Protein AF-A0AA41BKU7-F1 (afdb_monomer)

pLDDT: mean 86.92, std 12.55, range [48.69, 98.31]

Organism: NCBI:txid44276

Foldseek 3Di:
DVVVCVPFQKDKDWDWAQQPDAQVNDHPDQDDDPDPVVDPPDDDDTDRGGTFIKMKMKRAALDAAEEEEEEEDPDDPPCVQVPVPSVVVVVVVSVVCSVVHHNHMYMYMHGHPVVRVSRCCSVPVVSCVRYPYYDYGD

Structure (mmCIF, N/CA/C/O backbone):
data_AF-A0AA41BKU7-F1
#
_entry.id   AF-A0AA41BKU7-F1
#
loop_
_atom_site.group_PDB
_atom_site.id
_atom_site.type_symbol
_atom_site.label_atom_id
_atom_site.label_alt_id
_atom_site.label_comp_id
_atom_site.label_asym_id
_atom_site.label_entity_id
_atom_site.label_seq_id
_atom_site.pdbx_PDB_ins_code
_atom_site.Cartn_x
_atom_site.Cartn_y
_atom_site.Cartn_z
_atom_site.occupancy
_atom_site.B_iso_or_equiv
_atom_site.auth_seq_id
_atom_site.auth_comp_id
_atom_site.auth_asym_id
_atom_site.auth_atom_id
_atom_site.pdbx_PDB_model_num
ATOM 1 N N . MET A 1 1 ? 5.824 18.084 1.571 1.00 56.69 1 MET A N 1
ATOM 2 C CA . MET A 1 1 ? 4.570 17.348 1.296 1.00 56.69 1 MET A CA 1
ATOM 3 C C . MET A 1 1 ? 4.477 16.023 2.065 1.00 56.69 1 MET A C 1
ATOM 5 O O . MET A 1 1 ? 3.768 16.013 3.050 1.00 56.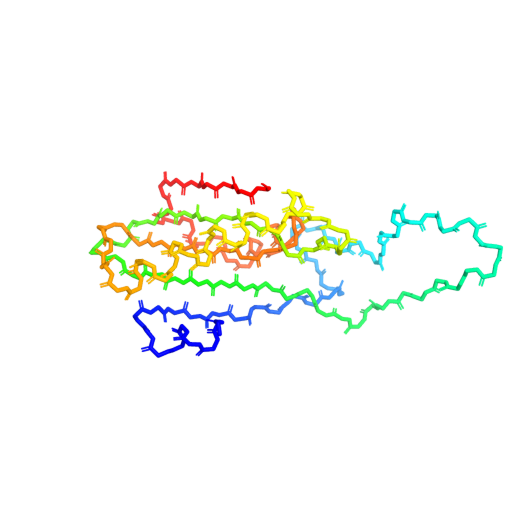69 1 MET A O 1
ATOM 9 N N . ILE A 1 2 ? 5.211 14.936 1.753 1.00 53.09 2 ILE A N 1
ATOM 10 C CA . ILE A 1 2 ? 5.222 13.721 2.626 1.00 53.09 2 ILE A CA 1
ATOM 11 C C . ILE A 1 2 ? 6.129 13.897 3.857 1.00 53.09 2 ILE A C 1
ATOM 13 O O . ILE A 1 2 ? 5.842 13.392 4.934 1.00 53.09 2 ILE A O 1
ATOM 17 N N . SER A 1 3 ? 7.219 14.657 3.723 1.00 59.84 3 SER A N 1
ATOM 18 C CA . SER A 1 3 ? 8.100 15.006 4.846 1.00 59.84 3 SER A CA 1
ATOM 19 C C . SER A 1 3 ? 7.389 15.782 5.959 1.00 59.84 3 SER A C 1
ATOM 21 O O . SER A 1 3 ? 7.782 15.652 7.105 1.00 59.84 3 SER A O 1
ATOM 23 N N . GLU A 1 4 ? 6.342 16.540 5.621 1.00 66.06 4 GLU A N 1
ATOM 24 C CA . GLU A 1 4 ? 5.512 17.309 6.564 1.00 66.06 4 GLU A CA 1
ATOM 25 C C . GLU A 1 4 ? 4.537 16.420 7.351 1.00 66.06 4 GLU A C 1
ATOM 27 O O . GLU A 1 4 ? 4.028 16.840 8.383 1.00 66.06 4 GLU A O 1
ATOM 32 N N . LEU A 1 5 ? 4.280 15.192 6.882 1.00 63.88 5 LEU A N 1
ATOM 33 C CA . LEU A 1 5 ? 3.436 14.223 7.584 1.00 63.88 5 LEU A CA 1
ATOM 34 C C . LEU A 1 5 ? 4.193 13.513 8.710 1.00 63.88 5 LEU A C 1
ATOM 36 O O . LEU A 1 5 ? 3.573 13.003 9.633 1.00 63.88 5 LEU A O 1
ATOM 40 N N . LYS A 1 6 ? 5.533 13.499 8.672 1.00 61.22 6 LYS A N 1
ATOM 41 C CA . LYS A 1 6 ? 6.352 12.830 9.698 1.00 61.22 6 LYS A CA 1
ATOM 42 C C . LYS A 1 6 ? 6.183 13.424 11.096 1.00 61.22 6 LYS A C 1
ATOM 44 O O . LYS A 1 6 ? 6.416 12.720 12.069 1.00 61.22 6 LYS A O 1
ATOM 49 N N . ASP A 1 7 ? 5.774 14.687 11.170 1.00 62.16 7 ASP A N 1
ATOM 50 C CA . ASP A 1 7 ? 5.559 15.411 12.424 1.00 62.16 7 ASP A CA 1
ATOM 51 C C . ASP A 1 7 ? 4.086 15.364 12.883 1.00 62.16 7 ASP A C 1
ATOM 53 O O . ASP A 1 7 ? 3.699 16.067 13.816 1.00 62.16 7 ASP A O 1
ATOM 57 N N . GLN A 1 8 ? 3.241 14.567 12.218 1.00 70.94 8 GLN A N 1
ATOM 58 C CA . GLN A 1 8 ? 1.817 14.423 12.527 1.00 70.94 8 GLN A CA 1
ATOM 59 C C . GLN A 1 8 ? 1.510 13.074 13.193 1.00 70.94 8 GLN A C 1
ATOM 61 O O . GLN A 1 8 ? 2.364 12.196 13.289 1.00 70.94 8 GLN A O 1
ATOM 66 N N . ASN A 1 9 ? 0.269 12.904 13.660 1.00 82.25 9 ASN A N 1
ATOM 67 C CA . ASN A 1 9 ? -0.211 11.679 14.304 1.00 82.25 9 ASN A CA 1
ATOM 68 C C . ASN A 1 9 ? -0.446 10.549 13.279 1.00 82.25 9 ASN A C 1
ATOM 70 O O . ASN A 1 9 ? -1.577 10.108 13.072 1.00 82.25 9 ASN A O 1
ATOM 74 N N . CYS A 1 10 ? 0.614 10.119 12.595 1.00 88.44 10 CYS A N 1
ATOM 75 C CA . CYS A 1 10 ? 0.597 9.009 11.650 1.00 88.44 10 CYS A CA 1
ATOM 76 C C . CYS A 1 10 ? 1.911 8.222 11.689 1.00 88.44 10 CYS A C 1
ATOM 78 O O . CYS A 1 10 ? 2.984 8.776 11.933 1.00 88.44 10 CYS A O 1
ATOM 80 N N . GLU A 1 11 ? 1.831 6.930 11.398 1.00 92.12 11 GLU A N 1
ATOM 81 C CA . GLU A 1 11 ? 2.987 6.052 11.241 1.00 92.12 11 GLU A CA 1
ATOM 82 C C . GLU A 1 11 ? 3.303 5.905 9.754 1.00 92.12 11 GLU A C 1
ATOM 84 O O . GLU A 1 11 ? 2.421 5.580 8.962 1.00 92.12 11 GLU A O 1
ATOM 89 N N . LEU A 1 12 ? 4.556 6.144 9.362 1.00 93.38 12 LEU A N 1
ATOM 90 C CA . LEU A 1 12 ? 4.992 6.093 7.967 1.00 93.38 12 LEU A CA 1
ATOM 91 C C . LEU A 1 12 ? 6.091 5.050 7.783 1.00 93.38 12 LEU A C 1
ATOM 93 O O . LEU A 1 12 ? 7.182 5.184 8.340 1.00 93.38 12 LEU A O 1
ATOM 97 N N . ASN A 1 13 ? 5.841 4.076 6.908 1.00 93.81 13 ASN A N 1
ATOM 98 C CA . ASN A 1 13 ? 6.757 2.983 6.604 1.00 93.81 13 ASN A CA 1
ATOM 99 C C . ASN A 1 13 ? 7.095 2.955 5.109 1.00 93.81 13 ASN A C 1
ATOM 101 O O . ASN A 1 13 ? 6.225 2.824 4.250 1.00 93.81 13 ASN A O 1
ATOM 105 N N . VAL A 1 14 ? 8.389 3.034 4.783 1.00 94.00 14 VAL A N 1
ATOM 106 C CA . VAL A 1 14 ? 8.884 2.772 3.421 1.00 94.00 14 VAL A CA 1
ATOM 107 C C . VAL A 1 14 ? 9.376 1.335 3.358 1.00 94.00 14 VAL A C 1
ATOM 109 O O . VAL A 1 14 ? 10.447 0.999 3.867 1.00 94.00 14 VAL A O 1
ATOM 112 N N . LEU A 1 15 ? 8.587 0.487 2.715 1.00 94.75 15 LEU A N 1
ATOM 113 C CA . LEU A 1 15 ? 8.823 -0.945 2.616 1.00 94.75 15 LEU A CA 1
ATOM 114 C C . LEU A 1 15 ? 9.636 -1.247 1.356 1.00 94.75 15 LEU A C 1
ATOM 116 O O . LEU A 1 15 ? 9.380 -0.689 0.288 1.00 94.75 15 LEU A O 1
ATOM 120 N N . ASN A 1 16 ? 10.626 -2.132 1.475 1.00 93.31 16 ASN A N 1
ATOM 121 C CA . ASN A 1 16 ? 11.501 -2.515 0.369 1.00 93.31 16 ASN A CA 1
ATOM 122 C C . ASN A 1 16 ? 11.314 -3.996 0.037 1.00 93.31 16 ASN A C 1
ATOM 124 O O . ASN A 1 16 ? 11.480 -4.852 0.902 1.00 93.31 16 ASN A O 1
ATOM 128 N N . PHE A 1 17 ? 11.039 -4.279 -1.232 1.00 91.44 17 PHE A N 1
ATOM 129 C CA . PHE A 1 17 ? 10.811 -5.620 -1.761 1.00 91.44 17 PHE A CA 1
ATOM 130 C C . PHE A 1 17 ? 11.826 -5.905 -2.881 1.00 91.44 17 PHE A C 1
ATOM 132 O O . PHE A 1 17 ? 11.714 -5.326 -3.964 1.00 91.44 17 PHE A O 1
ATOM 139 N N . PRO A 1 18 ? 12.867 -6.721 -2.639 1.00 89.00 18 PRO A N 1
ATOM 140 C CA . PRO A 1 18 ? 13.890 -7.009 -3.644 1.00 89.00 18 PRO A CA 1
ATOM 141 C C . PRO A 1 18 ? 13.350 -7.676 -4.916 1.00 89.00 18 PRO A C 1
ATOM 143 O O . PRO A 1 18 ? 12.604 -8.647 -4.847 1.00 89.00 18 PRO A O 1
ATOM 146 N N . ALA A 1 19 ? 13.806 -7.233 -6.096 1.00 81.56 19 ALA A N 1
ATOM 147 C CA . ALA A 1 19 ? 13.357 -7.788 -7.382 1.00 81.56 19 ALA A CA 1
ATOM 148 C C . ALA A 1 19 ? 13.631 -9.288 -7.575 1.00 81.56 19 ALA A C 1
ATOM 150 O O . ALA A 1 19 ? 12.962 -9.941 -8.370 1.00 81.56 19 ALA A O 1
ATOM 151 N N . LYS A 1 20 ? 14.623 -9.830 -6.862 1.00 82.31 20 LYS A N 1
ATOM 152 C CA . LYS A 1 20 ? 15.035 -11.238 -6.959 1.00 82.31 20 LYS A CA 1
ATOM 153 C C . LYS A 1 20 ? 14.244 -12.174 -6.043 1.00 82.31 20 LYS A C 1
ATOM 155 O O . LYS A 1 20 ? 14.437 -13.384 -6.123 1.00 82.31 20 LYS A O 1
ATOM 160 N N . GLU A 1 21 ? 13.426 -11.638 -5.140 1.00 85.56 21 GLU A N 1
ATOM 161 C CA . GLU A 1 21 ? 12.598 -12.446 -4.244 1.00 85.56 21 GLU A CA 1
ATOM 162 C C . GLU A 1 21 ? 11.303 -12.913 -4.922 1.00 85.56 21 GLU A C 1
ATOM 164 O O . GLU A 1 21 ? 10.873 -12.378 -5.943 1.00 85.56 21 GLU A O 1
ATOM 169 N N . ASN A 1 22 ? 10.678 -13.928 -4.320 1.00 85.62 22 ASN A N 1
ATOM 170 C CA . ASN A 1 22 ? 9.361 -14.419 -4.705 1.00 85.62 22 ASN A CA 1
ATOM 171 C C . ASN A 1 22 ? 8.306 -13.960 -3.696 1.00 85.62 22 ASN A C 1
ATOM 173 O O . ASN A 1 22 ? 8.509 -14.058 -2.483 1.00 85.62 22 ASN A O 1
ATOM 177 N N . TYR A 1 23 ? 7.149 -13.556 -4.208 1.00 88.75 23 TYR A N 1
ATOM 178 C CA . TYR A 1 23 ? 5.997 -13.116 -3.429 1.00 88.75 23 TYR A CA 1
ATOM 179 C C . TYR A 1 23 ? 4.794 -13.971 -3.822 1.00 88.75 23 TYR A C 1
ATOM 181 O O . TYR A 1 23 ? 4.226 -13.800 -4.893 1.00 88.75 23 TYR A O 1
ATOM 189 N N . TRP A 1 24 ? 4.463 -14.974 -3.000 1.00 89.62 24 TRP A N 1
ATOM 190 C CA . TRP A 1 24 ? 3.454 -16.002 -3.322 1.00 89.62 24 TRP A CA 1
ATOM 191 C C . TRP A 1 24 ? 3.673 -16.724 -4.659 1.00 89.62 24 TRP A C 1
ATOM 193 O O . TRP A 1 24 ? 2.727 -16.995 -5.389 1.00 89.62 24 TRP A O 1
ATOM 203 N N . ASN A 1 25 ? 4.926 -17.071 -4.966 1.00 85.56 25 ASN A N 1
ATOM 204 C CA . ASN A 1 25 ? 5.361 -17.658 -6.244 1.00 85.56 25 ASN A CA 1
ATOM 205 C C . ASN A 1 25 ? 5.285 -16.708 -7.452 1.00 85.56 25 ASN A C 1
ATOM 207 O O . ASN A 1 25 ? 5.476 -17.151 -8.582 1.00 85.56 25 ASN A O 1
ATOM 211 N N . TRP A 1 26 ? 5.052 -15.411 -7.231 1.00 77.12 26 TRP A N 1
ATOM 212 C CA . TRP A 1 26 ? 5.181 -14.384 -8.260 1.00 77.12 26 TRP A CA 1
ATOM 213 C C . TRP A 1 26 ? 6.545 -13.700 -8.132 1.00 77.12 26 TRP A C 1
ATOM 215 O O . TRP A 1 26 ? 6.920 -13.227 -7.057 1.00 77.12 26 TRP A O 1
ATOM 225 N N . THR A 1 27 ? 7.281 -13.626 -9.239 1.00 74.88 27 THR A N 1
ATOM 226 C CA . THR A 1 27 ? 8.467 -12.771 -9.393 1.00 74.88 27 THR A CA 1
ATOM 227 C C . THR A 1 27 ? 8.060 -11.461 -10.051 1.00 74.88 27 THR A C 1
ATOM 229 O O . THR A 1 27 ? 7.249 -11.482 -10.979 1.00 74.88 27 THR A O 1
ATOM 232 N N . PHE A 1 28 ? 8.643 -10.331 -9.642 1.00 73.8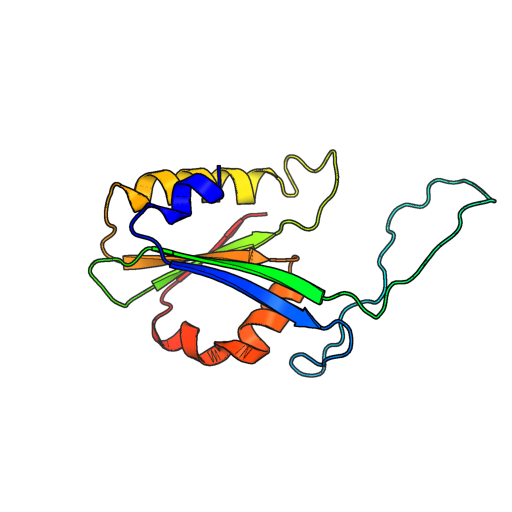1 28 PHE A N 1
ATOM 233 C CA . PHE A 1 28 ? 8.357 -9.064 -10.317 1.00 73.81 28 PHE A CA 1
ATOM 234 C C . PHE A 1 28 ? 8.790 -9.100 -11.790 1.00 73.81 28 PHE A C 1
ATOM 236 O O . PHE A 1 28 ? 9.858 -9.636 -12.105 1.00 73.81 28 PHE A O 1
ATOM 243 N N . PRO A 1 29 ? 7.995 -8.513 -12.703 1.00 64.00 29 PRO A N 1
ATOM 244 C CA . PRO A 1 29 ? 8.360 -8.439 -14.103 1.00 64.00 29 PRO A CA 1
ATOM 245 C C . PRO A 1 29 ? 9.621 -7.591 -14.236 1.00 64.00 29 PRO A C 1
ATOM 247 O O . PRO A 1 29 ? 9.700 -6.460 -13.759 1.00 64.00 29 PRO A O 1
ATOM 250 N N . VAL A 1 30 ? 10.620 -8.150 -14.909 1.00 57.34 30 VAL A N 1
ATOM 251 C CA . VAL A 1 30 ? 11.949 -7.542 -15.015 1.00 57.34 30 VAL A CA 1
ATOM 252 C C . VAL A 1 30 ? 11.968 -6.346 -15.979 1.00 57.34 30 VAL A C 1
ATOM 254 O O . VAL A 1 30 ? 12.950 -5.617 -16.049 1.00 57.34 30 VAL A O 1
ATOM 257 N N . GLY A 1 31 ? 10.865 -6.080 -16.678 1.00 54.78 31 GLY A N 1
ATOM 258 C CA . GLY A 1 31 ? 10.647 -4.867 -17.452 1.00 54.78 31 GLY A CA 1
ATOM 259 C C . GLY A 1 31 ? 9.345 -4.943 -18.239 1.00 54.78 31 GLY A C 1
ATOM 260 O O . GLY A 1 31 ? 9.118 -5.902 -18.969 1.00 54.78 31 GLY A O 1
ATOM 261 N N . MET A 1 32 ? 8.501 -3.921 -18.115 1.00 49.66 32 MET A N 1
ATOM 262 C CA . MET A 1 32 ? 7.406 -3.671 -19.051 1.00 49.66 32 MET A CA 1
ATOM 263 C C . MET A 1 32 ? 7.619 -2.287 -19.657 1.00 49.66 32 MET A C 1
ATOM 265 O O . MET A 1 32 ? 7.240 -1.275 -19.075 1.00 49.66 32 MET A O 1
ATOM 269 N N . SER A 1 33 ? 8.268 -2.222 -20.819 1.00 53.38 33 SER A N 1
ATOM 270 C CA . SER A 1 33 ? 8.203 -1.026 -21.657 1.00 53.38 33 SER A CA 1
ATOM 271 C C . SER A 1 33 ? 7.004 -1.175 -22.590 1.00 53.38 33 SER A C 1
ATOM 273 O O . SER A 1 33 ? 7.104 -1.803 -23.641 1.00 53.38 33 SER A O 1
ATOM 275 N N . HIS A 1 34 ? 5.864 -0.592 -22.221 1.00 48.69 34 HIS A N 1
ATOM 276 C CA . HIS A 1 34 ? 4.724 -0.452 -23.140 1.00 48.69 34 HIS A CA 1
ATOM 277 C C . HIS A 1 34 ? 4.989 0.589 -24.244 1.00 48.69 34 HIS A C 1
ATOM 279 O O . HIS A 1 34 ? 4.231 0.699 -25.204 1.00 48.69 34 HIS A O 1
ATOM 285 N N . TRP A 1 35 ? 6.088 1.339 -24.134 1.00 55.38 35 TRP A N 1
ATOM 286 C CA . TRP A 1 35 ? 6.494 2.339 -25.109 1.00 55.38 35 TRP A CA 1
ATOM 287 C C . TRP A 1 35 ? 7.337 1.722 -26.223 1.00 55.38 35 TRP A C 1
ATOM 289 O O . TRP A 1 35 ? 8.533 1.485 -26.063 1.00 55.38 35 TRP A O 1
ATOM 299 N N . LYS A 1 36 ? 6.706 1.514 -27.380 1.00 55.97 36 LYS A N 1
ATOM 300 C CA . LYS A 1 36 ? 7.415 1.516 -28.660 1.00 55.97 36 LYS A CA 1
ATOM 301 C C . LYS A 1 36 ? 7.584 2.974 -29.061 1.00 55.97 36 LYS A C 1
ATOM 303 O O . LYS A 1 36 ? 6.649 3.585 -29.562 1.00 55.97 36 LYS A O 1
ATOM 308 N N . ASP A 1 37 ? 8.758 3.536 -28.822 1.00 67.62 37 ASP A N 1
ATOM 309 C CA . ASP A 1 37 ? 9.080 4.894 -29.270 1.00 67.62 37 ASP A CA 1
ATOM 310 C C . ASP A 1 37 ? 9.325 4.988 -30.790 1.00 67.62 37 ASP A C 1
ATOM 312 O O . ASP A 1 37 ? 9.570 6.075 -31.306 1.00 67.62 37 ASP A O 1
ATOM 316 N N . GLY A 1 38 ? 9.235 3.857 -31.504 1.00 67.69 38 GLY A N 1
ATOM 317 C CA . GLY A 1 38 ? 9.334 3.777 -32.960 1.00 67.69 38 GLY A CA 1
ATOM 318 C C . GLY A 1 38 ? 10.742 4.006 -33.503 1.00 67.69 38 GLY A C 1
ATOM 319 O O . GLY A 1 38 ? 10.895 4.132 -34.714 1.00 67.69 38 GLY A O 1
ATOM 320 N N . ARG A 1 39 ? 11.757 4.078 -32.633 1.00 76.94 39 ARG A N 1
ATOM 321 C CA . ARG A 1 39 ? 13.148 4.283 -33.034 1.00 76.94 39 ARG A CA 1
ATOM 322 C C . ARG A 1 39 ? 13.876 2.949 -33.159 1.00 76.94 39 ARG A C 1
ATOM 324 O O . ARG A 1 39 ? 13.803 2.103 -32.268 1.00 76.94 39 ARG A O 1
ATOM 331 N N . ASP A 1 40 ? 14.618 2.788 -34.249 1.00 77.69 40 ASP A N 1
ATOM 332 C CA . ASP A 1 40 ? 15.386 1.569 -34.536 1.00 77.69 40 ASP A CA 1
ATOM 333 C C . ASP A 1 40 ? 16.637 1.421 -33.647 1.00 77.69 40 ASP A C 1
ATOM 335 O O . ASP A 1 40 ? 17.207 0.336 -33.543 1.00 77.69 40 ASP A O 1
ATOM 339 N N . ASP A 1 41 ? 17.071 2.496 -32.980 1.00 82.62 41 ASP A N 1
ATOM 340 C CA . ASP A 1 41 ? 18.264 2.538 -32.126 1.00 82.62 41 ASP A CA 1
ATOM 341 C C . ASP A 1 41 ? 17.961 2.430 -30.619 1.00 82.62 41 ASP A C 1
ATOM 343 O O . ASP A 1 41 ? 18.849 2.631 -29.780 1.00 82.62 41 ASP A O 1
ATOM 347 N N . THR A 1 42 ? 16.724 2.080 -30.252 1.00 79.00 42 THR A N 1
ATOM 348 C CA . THR A 1 42 ? 16.291 1.990 -28.854 1.00 79.00 42 THR A CA 1
ATOM 349 C C . THR A 1 42 ? 17.070 0.928 -28.080 1.00 79.00 42 THR A C 1
ATOM 351 O O . THR A 1 42 ? 16.997 -0.272 -28.343 1.00 79.00 42 THR A O 1
ATOM 354 N N . LYS A 1 43 ? 17.805 1.376 -27.055 1.00 75.56 43 LYS A N 1
ATOM 355 C CA . LYS A 1 43 ? 18.559 0.505 -26.145 1.00 75.56 43 LYS A CA 1
ATOM 356 C C . LYS A 1 43 ? 17.741 0.207 -24.896 1.00 75.56 43 LYS A C 1
ATOM 358 O O . LYS A 1 43 ? 17.467 1.102 -24.099 1.00 75.56 43 LYS A O 1
ATOM 363 N N . ILE A 1 44 ? 17.414 -1.065 -24.692 1.00 75.12 44 ILE A N 1
ATOM 364 C CA . ILE A 1 44 ? 16.747 -1.541 -23.478 1.00 75.12 44 ILE A CA 1
ATOM 365 C C . ILE A 1 44 ? 17.807 -1.972 -22.464 1.00 75.12 44 ILE A C 1
ATOM 367 O O . ILE A 1 44 ? 18.731 -2.718 -22.791 1.00 75.12 44 ILE A O 1
ATOM 371 N N . LYS A 1 45 ? 17.665 -1.520 -21.215 1.00 75.12 45 LYS A N 1
ATOM 372 C CA . LYS A 1 45 ? 18.491 -1.971 -20.093 1.00 75.12 45 LYS A CA 1
ATOM 373 C C . LYS A 1 45 ? 17.601 -2.470 -18.964 1.00 75.12 45 LYS A C 1
ATOM 375 O O . LYS A 1 45 ? 16.772 -1.724 -18.452 1.00 75.12 45 LYS A O 1
ATOM 380 N N . PHE A 1 46 ? 17.822 -3.716 -18.568 1.00 76.62 46 PHE A N 1
ATOM 381 C CA . PHE A 1 46 ? 17.140 -4.345 -17.443 1.00 76.62 46 PHE A CA 1
ATOM 382 C C . PHE A 1 46 ? 17.939 -4.142 -16.154 1.00 76.62 46 PHE A C 1
ATOM 384 O O . PHE A 1 46 ? 19.172 -4.194 -16.161 1.00 76.62 46 PHE A O 1
ATOM 391 N N . TYR A 1 47 ? 17.230 -3.905 -15.051 1.00 75.25 47 TYR A N 1
ATOM 392 C CA . TYR A 1 47 ? 17.820 -3.735 -13.728 1.00 75.25 47 TYR A CA 1
ATOM 393 C C . TYR A 1 47 ? 17.236 -4.772 -12.770 1.00 75.25 47 TYR A C 1
ATOM 395 O O . TYR A 1 47 ? 16.100 -4.646 -12.323 1.00 75.25 47 TYR A O 1
ATOM 403 N N . ASN A 1 48 ? 18.036 -5.784 -12.435 1.00 74.62 48 ASN A N 1
ATOM 404 C CA . ASN A 1 48 ? 17.595 -6.932 -11.629 1.00 74.62 48 ASN A CA 1
ATOM 405 C C . ASN A 1 48 ? 18.032 -6.805 -10.161 1.00 74.62 48 ASN A C 1
ATOM 407 O O . ASN A 1 48 ? 17.833 -7.712 -9.359 1.00 74.62 48 ASN A O 1
ATOM 411 N N . ASP A 1 49 ? 18.707 -5.710 -9.822 1.00 80.38 49 ASP A N 1
ATOM 412 C CA . ASP A 1 49 ? 19.276 -5.392 -8.512 1.00 80.38 49 ASP A CA 1
ATOM 413 C C . ASP A 1 49 ? 18.478 -4.306 -7.773 1.00 80.38 49 ASP A C 1
ATOM 415 O O . ASP A 1 49 ? 18.916 -3.812 -6.736 1.00 80.38 49 ASP A O 1
ATOM 419 N N . LYS A 1 50 ? 17.328 -3.894 -8.318 1.00 82.12 50 LYS A N 1
ATOM 420 C CA . LYS A 1 50 ? 16.473 -2.863 -7.723 1.00 82.12 50 LYS A CA 1
ATOM 421 C C . LYS A 1 50 ? 15.432 -3.474 -6.798 1.00 82.12 50 LYS A C 1
ATOM 423 O O . LYS A 1 50 ? 15.074 -4.642 -6.911 1.00 82.12 50 LYS A O 1
ATOM 428 N N . ASN A 1 51 ? 14.936 -2.640 -5.893 1.00 86.31 51 ASN A N 1
ATOM 429 C CA . ASN A 1 51 ? 13.863 -2.997 -4.980 1.00 86.31 51 ASN A CA 1
ATOM 430 C C . ASN A 1 51 ? 12.601 -2.246 -5.392 1.00 86.31 51 ASN A C 1
ATOM 432 O O . ASN A 1 51 ? 12.663 -1.049 -5.692 1.00 86.31 51 ASN A O 1
ATOM 436 N N . LEU A 1 52 ? 11.466 -2.934 -5.348 1.00 87.75 52 LEU A N 1
ATOM 437 C CA . LEU A 1 52 ? 10.164 -2.297 -5.361 1.00 87.75 52 LEU A CA 1
ATOM 438 C C . LEU A 1 52 ? 9.963 -1.602 -4.013 1.00 87.75 52 LEU A C 1
ATOM 440 O O . LEU A 1 52 ? 10.082 -2.226 -2.956 1.00 87.75 52 LEU A O 1
ATOM 444 N N . LYS A 1 53 ? 9.701 -0.299 -4.054 1.00 90.88 53 LYS A N 1
ATOM 445 C CA . LYS A 1 53 ? 9.402 0.489 -2.862 1.00 90.88 53 LYS A CA 1
ATOM 446 C C . LYS A 1 53 ? 7.906 0.696 -2.776 1.00 90.88 53 LYS A C 1
ATOM 448 O O . LYS A 1 53 ? 7.318 1.209 -3.723 1.00 90.88 53 LYS A O 1
ATOM 453 N N . LEU A 1 54 ? 7.330 0.324 -1.644 1.00 94.06 54 LEU A N 1
ATOM 454 C CA . LEU A 1 54 ? 5.948 0.637 -1.305 1.00 94.06 54 LEU A CA 1
ATOM 455 C C . LEU A 1 54 ? 5.962 1.607 -0.131 1.00 94.06 54 LEU A C 1
ATOM 457 O O . LEU A 1 54 ? 6.853 1.546 0.722 1.00 94.06 54 LEU A O 1
ATOM 461 N N . LEU A 1 55 ? 4.989 2.503 -0.097 1.00 95.25 55 LEU A N 1
ATOM 462 C CA . LEU A 1 55 ? 4.792 3.406 1.024 1.00 95.25 55 LEU A CA 1
ATOM 463 C C . LEU A 1 55 ? 3.501 3.011 1.731 1.00 95.25 55 LEU A C 1
ATOM 465 O O . LEU A 1 55 ? 2.440 2.942 1.118 1.00 95.25 55 LEU A O 1
ATOM 469 N N . GLU A 1 56 ? 3.617 2.755 3.023 1.00 96.00 56 GLU A N 1
ATOM 470 C CA . GLU A 1 56 ? 2.499 2.540 3.925 1.00 96.00 56 GLU A CA 1
ATOM 471 C C . GLU A 1 56 ? 2.407 3.725 4.885 1.00 96.00 56 GLU A C 1
ATOM 473 O O . GLU A 1 56 ? 3.421 4.180 5.423 1.00 96.00 56 GLU A O 1
ATOM 478 N N . ILE A 1 57 ? 1.188 4.213 5.097 1.00 95.94 57 ILE A N 1
ATOM 479 C CA . ILE A 1 57 ? 0.879 5.215 6.112 1.00 95.94 57 ILE A CA 1
ATOM 480 C C . ILE A 1 57 ? -0.319 4.726 6.923 1.00 95.94 57 ILE A C 1
ATOM 482 O O . ILE A 1 57 ? -1.364 4.430 6.349 1.00 95.94 57 ILE A O 1
ATOM 486 N N . LEU A 1 58 ? -0.188 4.663 8.245 1.00 96.06 58 LEU A N 1
ATOM 487 C CA . LEU A 1 58 ? -1.280 4.353 9.166 1.00 96.06 58 LEU A CA 1
ATOM 488 C C . LEU A 1 58 ? -1.654 5.605 9.962 1.00 96.06 58 LEU A C 1
ATOM 490 O O . LEU A 1 58 ? -0.811 6.209 10.623 1.00 96.06 58 LEU A O 1
ATOM 494 N N . ILE A 1 59 ? -2.931 5.974 9.920 1.00 96.12 59 ILE A N 1
ATOM 495 C CA . ILE A 1 59 ? -3.520 6.987 10.797 1.00 96.12 59 ILE A CA 1
ATOM 496 C C . ILE A 1 59 ? -4.327 6.246 11.868 1.00 96.12 59 ILE A C 1
ATOM 498 O O . ILE A 1 59 ? -5.361 5.660 11.531 1.00 96.12 59 ILE A O 1
ATOM 502 N N . PRO A 1 60 ? -3.879 6.237 13.136 1.00 95.56 60 PRO A N 1
ATOM 503 C CA . PRO A 1 60 ? -4.583 5.537 14.199 1.00 95.56 60 PRO A CA 1
ATOM 504 C C . PRO A 1 60 ? -5.897 6.248 14.541 1.00 95.56 60 PRO A C 1
ATOM 506 O O . PRO A 1 60 ? -5.922 7.438 14.875 1.00 95.56 60 PRO A O 1
ATOM 509 N N . GLY A 1 61 ? -6.988 5.492 14.483 1.00 95.94 61 GLY A N 1
ATOM 510 C CA . GLY A 1 61 ? -8.313 5.924 14.905 1.00 95.94 61 GLY A CA 1
ATOM 511 C C . GLY A 1 61 ? -8.561 5.699 16.395 1.00 95.94 61 GLY A C 1
ATOM 512 O O . GLY A 1 61 ? -7.644 5.471 17.190 1.00 95.94 61 GLY A O 1
ATOM 513 N N . GLU A 1 62 ? -9.818 5.812 16.807 1.00 96.06 62 GLU A N 1
ATOM 514 C CA . GLU A 1 62 ? -10.264 5.394 18.145 1.00 96.06 62 GLU A CA 1
ATOM 515 C C . GLU A 1 62 ? -10.382 3.868 18.255 1.00 96.06 62 GLU A C 1
ATOM 517 O O . GLU A 1 62 ? -10.158 3.298 19.322 1.00 96.06 62 GLU A O 1
ATOM 522 N N . SER A 1 63 ? -10.689 3.209 17.138 1.00 96.44 63 SER A N 1
ATOM 523 C CA . SER A 1 63 ? -10.765 1.761 16.997 1.00 96.44 63 SER A CA 1
ATOM 524 C C . SER A 1 63 ? -9.551 1.196 16.260 1.00 96.44 63 SER A C 1
ATOM 526 O O . SER A 1 63 ? -9.053 1.779 15.294 1.00 96.44 63 SER A O 1
ATOM 528 N N . GLU A 1 64 ? -9.139 -0.010 16.654 1.00 95.50 64 GLU A N 1
ATOM 529 C CA . GLU A 1 64 ? -8.163 -0.813 15.909 1.00 95.50 64 GLU A CA 1
ATOM 530 C C . GLU A 1 64 ? -8.723 -1.355 14.587 1.00 95.50 64 GLU A C 1
ATOM 532 O O . GLU A 1 64 ? -7.948 -1.818 13.759 1.00 95.50 64 GLU A O 1
ATOM 537 N N . LYS A 1 65 ? -10.048 -1.310 14.365 1.00 98.06 65 LYS A N 1
ATOM 538 C CA . LYS A 1 65 ? -10.649 -1.657 13.069 1.00 98.06 65 LYS A CA 1
ATOM 539 C C . LYS A 1 65 ? -10.163 -0.688 11.995 1.00 98.06 65 LYS A C 1
ATOM 541 O O . LYS A 1 65 ? -10.173 0.524 12.206 1.00 98.06 65 LYS A O 1
ATOM 546 N N . GLU A 1 66 ? -9.798 -1.229 10.836 1.00 97.62 66 GLU A N 1
ATOM 547 C CA . GLU A 1 66 ? -9.126 -0.480 9.778 1.00 97.62 66 GLU A CA 1
ATOM 548 C C . GLU A 1 66 ? -9.912 -0.449 8.462 1.00 97.62 66 GLU A C 1
ATOM 550 O O . GLU A 1 66 ? -10.478 -1.461 8.032 1.00 97.62 66 GLU A O 1
ATOM 555 N N . ILE A 1 67 ? -9.865 0.694 7.773 1.00 98.31 67 ILE A N 1
ATOM 556 C CA . ILE A 1 67 ? -10.179 0.797 6.341 1.00 98.31 67 ILE A CA 1
ATOM 557 C C . ILE A 1 67 ? -8.868 0.929 5.571 1.00 98.31 67 ILE A C 1
ATOM 559 O O . ILE A 1 67 ? -8.027 1.773 5.890 1.00 98.31 67 ILE A O 1
ATOM 563 N N . PHE A 1 68 ? -8.702 0.095 4.548 1.00 98.00 68 PHE A N 1
ATOM 564 C CA . PHE A 1 68 ? -7.535 0.132 3.676 1.00 98.00 68 PHE A CA 1
ATOM 565 C C . PHE A 1 68 ? -7.822 1.020 2.469 1.00 98.00 68 PHE A C 1
ATOM 567 O O . PHE A 1 68 ? -8.841 0.864 1.804 1.00 98.00 68 PHE A O 1
ATOM 574 N N . PHE A 1 69 ? -6.897 1.915 2.159 1.00 97.94 69 PHE A N 1
ATOM 575 C CA . PHE A 1 69 ? -6.910 2.791 0.996 1.00 97.94 69 PHE A CA 1
ATOM 576 C C . PHE A 1 69 ? -5.726 2.410 0.112 1.00 97.94 69 PHE A C 1
ATOM 578 O O . PHE A 1 69 ? -4.584 2.490 0.557 1.00 97.94 69 PHE A O 1
ATOM 585 N N . ILE A 1 70 ? -5.970 1.962 -1.118 1.00 97.19 70 ILE A N 1
ATOM 586 C CA . ILE A 1 70 ? -4.930 1.433 -2.014 1.00 97.19 70 ILE A CA 1
ATOM 587 C C . ILE A 1 70 ? -4.899 2.246 -3.311 1.00 97.19 70 ILE A C 1
ATOM 589 O O . ILE A 1 70 ? -5.935 2.485 -3.922 1.00 97.19 70 ILE A O 1
ATOM 593 N N . THR A 1 71 ? -3.716 2.714 -3.705 1.00 96.81 71 THR A N 1
ATOM 594 C CA . THR A 1 71 ? -3.486 3.476 -4.945 1.00 96.81 71 THR A CA 1
ATOM 595 C C . THR A 1 71 ? -2.079 3.203 -5.469 1.00 96.81 71 THR A C 1
ATOM 597 O O . THR A 1 71 ? -1.225 2.764 -4.692 1.00 96.81 71 THR A O 1
ATOM 600 N N . HIS A 1 72 ? -1.782 3.466 -6.744 1.00 94.25 72 HIS A N 1
ATOM 601 C CA . HIS A 1 72 ? -0.468 3.164 -7.311 1.00 94.25 72 HIS A CA 1
ATOM 602 C C . HIS A 1 72 ? 0.312 4.373 -7.834 1.00 94.25 72 HIS A C 1
ATOM 604 O O . HIS A 1 72 ? -0.225 5.315 -8.398 1.00 94.25 72 HIS A O 1
ATOM 610 N N . LEU A 1 73 ? 1.639 4.307 -7.694 1.00 91.00 73 LEU A N 1
ATOM 611 C CA . LEU A 1 73 ? 2.581 5.370 -8.074 1.00 91.00 73 LEU A CA 1
ATOM 612 C C . LEU A 1 73 ? 3.456 5.010 -9.288 1.00 91.00 73 LEU A C 1
ATOM 614 O O . LEU A 1 73 ? 4.486 5.641 -9.524 1.00 9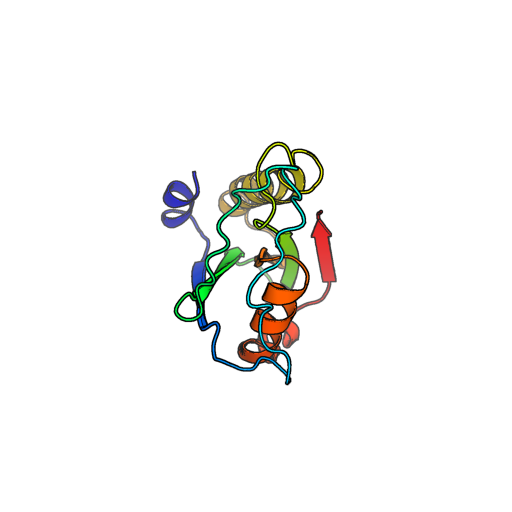1.00 73 LEU A O 1
ATOM 618 N N . CYS A 1 74 ? 3.101 3.970 -10.045 1.00 88.06 74 CYS A N 1
ATOM 619 C CA . CYS A 1 74 ? 3.961 3.420 -11.098 1.00 88.06 74 CYS A CA 1
ATOM 620 C C . CYS A 1 74 ? 3.856 4.096 -12.468 1.00 88.06 74 CYS A C 1
ATOM 622 O O . CYS A 1 74 ? 4.719 3.856 -13.314 1.00 88.06 74 CYS A O 1
ATOM 624 N N . HIS A 1 75 ? 2.839 4.921 -12.714 1.00 88.50 75 HIS A N 1
ATOM 625 C CA . HIS A 1 75 ? 2.617 5.493 -14.039 1.00 88.50 75 HIS A CA 1
ATOM 626 C C . HIS A 1 75 ? 3.392 6.808 -14.259 1.00 88.50 75 HIS A C 1
ATOM 628 O O . HIS A 1 75 ? 3.297 7.732 -13.448 1.00 88.50 75 HIS A O 1
ATOM 634 N N . PRO A 1 76 ? 4.185 6.921 -15.347 1.00 85.19 76 PRO A N 1
ATOM 635 C CA . PRO A 1 76 ? 4.927 8.137 -15.684 1.00 85.19 76 PRO A CA 1
ATOM 636 C C . PRO A 1 76 ? 4.015 9.166 -16.360 1.00 85.19 76 PRO A C 1
ATOM 638 O O . PRO A 1 76 ? 2.947 8.816 -16.830 1.00 85.19 76 PRO A O 1
ATOM 641 N N . LYS A 1 77 ? 4.444 10.426 -16.506 1.00 83.62 77 LYS A N 1
ATOM 642 C CA . LYS A 1 77 ? 3.675 11.463 -17.235 1.00 83.62 77 LYS A CA 1
ATOM 643 C C . LYS A 1 77 ? 3.174 10.968 -18.617 1.00 83.62 77 LYS A C 1
ATOM 645 O O . LYS A 1 77 ? 3.938 10.287 -19.301 1.00 83.62 77 LYS A O 1
ATOM 650 N N . PRO A 1 78 ? 1.967 11.369 -19.079 1.00 79.31 78 PRO A N 1
ATOM 651 C CA . PRO A 1 78 ? 1.089 12.389 -18.493 1.00 79.31 78 PRO A CA 1
ATOM 652 C C . PRO A 1 78 ? 0.115 11.895 -17.408 1.00 79.31 78 PRO A C 1
ATOM 654 O O . 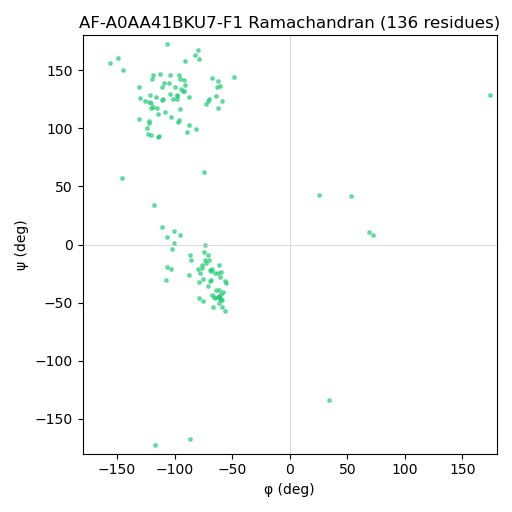PRO A 1 78 ? -0.229 12.719 -16.575 1.00 79.31 78 PRO A O 1
ATOM 657 N N . SER A 1 79 ? -0.293 10.618 -17.409 1.00 87.56 79 SER A N 1
ATOM 658 C CA . SER A 1 79 ? -0.909 9.812 -16.322 1.00 87.56 79 SER A CA 1
ATOM 659 C C . SER A 1 79 ? -1.673 10.535 -15.202 1.00 87.56 79 SER A C 1
ATOM 661 O O . SER A 1 79 ? -1.521 10.221 -14.026 1.00 87.56 79 SER A O 1
ATOM 663 N N . ALA A 1 80 ? -2.480 11.538 -15.560 1.00 91.56 80 ALA A N 1
ATOM 664 C CA . ALA A 1 80 ? -3.168 12.384 -14.591 1.00 91.56 80 ALA A CA 1
ATOM 665 C C . ALA A 1 80 ? -4.349 11.648 -13.955 1.00 91.56 80 ALA A C 1
ATOM 667 O O . ALA A 1 80 ? -4.459 11.641 -12.737 1.00 91.56 80 ALA A O 1
ATOM 668 N N . ASN A 1 81 ? -5.185 11.020 -14.792 1.00 92.69 81 ASN A N 1
ATOM 669 C CA . ASN A 1 81 ? -6.281 10.175 -14.330 1.00 92.69 81 ASN A CA 1
ATOM 670 C C . ASN A 1 81 ? -5.783 8.799 -13.902 1.00 92.69 81 ASN A C 1
ATOM 672 O O . ASN A 1 81 ? -6.166 8.354 -12.852 1.00 92.69 81 ASN A O 1
ATOM 676 N N . ASP A 1 82 ? -4.929 8.156 -14.698 1.00 91.44 82 ASP A N 1
ATOM 677 C CA . ASP A 1 82 ? -4.341 6.857 -14.364 1.00 91.44 82 ASP A CA 1
ATOM 678 C C . ASP A 1 82 ? -2.827 7.039 -14.188 1.00 91.44 82 ASP A C 1
ATOM 680 O O . ASP A 1 82 ? -2.087 7.037 -15.170 1.00 91.44 82 ASP A O 1
ATOM 684 N N . ASN A 1 83 ? -2.314 7.282 -12.984 1.00 93.62 83 ASN A N 1
ATOM 685 C CA . ASN A 1 83 ? -3.052 7.369 -11.718 1.00 93.62 83 ASN A CA 1
ATOM 686 C C . ASN A 1 83 ? -2.411 8.419 -10.810 1.00 93.62 83 ASN A C 1
ATOM 688 O O . ASN A 1 83 ? -1.915 8.120 -9.731 1.00 93.62 83 ASN A O 1
ATOM 692 N N . ALA A 1 84 ? -2.297 9.668 -11.262 1.00 93.75 84 ALA A N 1
ATOM 693 C CA . ALA A 1 84 ? -1.889 10.746 -10.362 1.00 93.75 84 ALA A CA 1
ATOM 694 C C . ALA A 1 84 ? -3.056 11.208 -9.469 1.00 93.75 84 ALA A C 1
ATOM 696 O O . ALA A 1 84 ? -2.814 11.734 -8.380 1.00 93.75 84 ALA A O 1
ATOM 697 N N . SER A 1 85 ? -4.307 11.002 -9.897 1.00 95.81 85 SER A N 1
ATOM 698 C CA . SER A 1 85 ? -5.508 11.390 -9.153 1.00 95.81 85 SER A CA 1
ATOM 699 C C . SER A 1 85 ? -5.718 10.595 -7.871 1.00 95.81 85 SER A C 1
ATOM 701 O O . SER A 1 85 ? -6.012 11.218 -6.848 1.00 95.81 85 SER A O 1
ATOM 703 N N . GLY A 1 86 ? -5.538 9.271 -7.876 1.00 96.38 86 GLY A N 1
ATOM 704 C CA . GLY A 1 86 ? -5.679 8.442 -6.675 1.00 96.38 86 GLY A CA 1
ATOM 705 C C . GLY A 1 86 ? -4.719 8.853 -5.549 1.00 96.38 86 GLY A C 1
ATOM 706 O O . GLY A 1 86 ? -5.175 9.207 -4.455 1.00 96.38 86 GLY A O 1
ATOM 707 N N . PRO A 1 87 ? -3.400 8.939 -5.804 1.00 95.50 87 PRO A N 1
ATOM 708 C CA . PRO A 1 87 ? -2.424 9.395 -4.825 1.00 95.50 87 PRO A CA 1
ATOM 709 C C . PRO A 1 87 ? -2.662 10.826 -4.353 1.00 95.50 87 PRO A C 1
ATOM 711 O O . PRO A 1 87 ? -2.501 11.100 -3.165 1.00 95.50 87 PRO A O 1
ATOM 714 N N . ALA A 1 88 ? -3.055 11.738 -5.248 1.00 95.00 88 ALA A N 1
ATOM 715 C CA . ALA A 1 88 ? -3.359 13.116 -4.866 1.00 95.00 88 ALA A CA 1
ATOM 716 C C . ALA A 1 88 ? -4.543 13.182 -3.889 1.00 95.00 88 ALA A C 1
ATOM 718 O O . ALA A 1 88 ? -4.456 13.858 -2.864 1.00 95.00 88 ALA A O 1
ATOM 719 N N . MET A 1 89 ? -5.614 12.435 -4.165 1.00 96.81 89 MET A N 1
ATOM 720 C CA . MET A 1 89 ? -6.777 12.342 -3.283 1.00 96.81 89 MET A CA 1
ATOM 721 C C . MET A 1 89 ? -6.395 11.760 -1.915 1.00 96.81 89 MET A C 1
ATOM 723 O O . MET A 1 89 ? -6.749 12.330 -0.883 1.00 96.81 89 MET A O 1
ATOM 727 N N . PHE A 1 90 ? -5.599 10.687 -1.883 1.00 96.19 90 PHE A N 1
ATOM 728 C CA . PHE A 1 90 ? -5.143 10.085 -0.626 1.00 96.19 90 PHE A CA 1
ATOM 729 C C . PHE A 1 90 ? -4.253 10.999 0.196 1.00 96.19 90 PHE A C 1
ATOM 731 O O . PHE A 1 90 ? -4.403 11.041 1.413 1.00 96.19 90 PHE A O 1
ATOM 738 N N . ILE A 1 91 ? -3.356 11.753 -0.436 1.00 94.00 91 ILE A N 1
ATOM 739 C CA . ILE A 1 91 ? -2.523 12.721 0.282 1.00 94.00 91 ILE A CA 1
ATOM 740 C C . ILE A 1 91 ? -3.401 13.756 0.995 1.00 94.00 91 ILE A C 1
ATOM 742 O O . ILE A 1 91 ? -3.149 14.063 2.159 1.00 94.00 91 ILE A O 1
ATOM 746 N N . GLU A 1 92 ? -4.453 14.255 0.348 1.00 94.81 92 GLU A N 1
ATOM 747 C CA . GLU A 1 92 ? -5.358 15.222 0.976 1.00 94.81 92 GLU A CA 1
ATOM 748 C C . GLU A 1 92 ? -6.231 14.590 2.076 1.00 94.81 92 GLU A C 1
ATOM 750 O O . GLU A 1 92 ? -6.415 15.206 3.128 1.00 94.81 92 GLU A O 1
ATOM 755 N N . LEU A 1 93 ? -6.675 13.334 1.922 1.00 95.75 93 LEU A N 1
ATOM 756 C CA . LEU A 1 93 ? -7.325 12.598 3.017 1.00 95.75 93 LEU A CA 1
ATOM 757 C C . LEU A 1 93 ? -6.394 12.418 4.217 1.00 95.75 93 LEU A C 1
ATOM 759 O O . LEU A 1 93 ? -6.807 12.640 5.355 1.00 95.75 93 LEU A O 1
ATOM 763 N N . ILE A 1 94 ? -5.136 12.048 3.973 1.00 94.75 94 ILE A N 1
ATOM 764 C CA . ILE A 1 94 ? -4.145 11.870 5.032 1.00 94.75 94 ILE A CA 1
ATOM 765 C C . ILE A 1 94 ? -3.941 13.183 5.781 1.00 94.75 94 ILE A C 1
ATOM 767 O O . ILE A 1 94 ? -4.004 13.199 7.007 1.00 94.75 94 ILE A O 1
ATOM 771 N N . ARG A 1 95 ? -3.770 14.298 5.062 1.00 91.88 95 ARG A N 1
ATOM 772 C CA . ARG A 1 95 ? -3.629 15.629 5.672 1.00 91.88 95 ARG A CA 1
ATOM 773 C C . ARG A 1 95 ? -4.823 15.999 6.544 1.00 91.88 95 ARG A C 1
ATOM 775 O O . ARG A 1 95 ? -4.632 16.572 7.615 1.00 91.88 95 ARG A O 1
ATOM 782 N N . TYR A 1 96 ? -6.035 15.686 6.090 1.00 94.06 96 TYR A N 1
ATOM 783 C CA . TYR A 1 96 ? -7.250 15.950 6.850 1.00 94.06 96 TYR A CA 1
ATOM 784 C C . TYR A 1 96 ? -7.312 15.102 8.128 1.00 94.06 96 TYR A C 1
ATOM 786 O O . TYR A 1 96 ? -7.448 15.652 9.223 1.00 94.06 96 TYR A O 1
ATOM 794 N N . PHE A 1 97 ? -7.168 13.780 8.015 1.00 94.19 97 PHE A N 1
ATOM 795 C CA . PHE A 1 97 ? -7.331 12.860 9.148 1.00 94.19 97 PHE A CA 1
ATOM 796 C C . PHE A 1 97 ? -6.149 12.850 10.122 1.00 94.19 97 PHE A C 1
ATOM 798 O O . PHE A 1 97 ? -6.312 12.501 11.288 1.00 94.19 97 PHE A O 1
ATOM 805 N N . ALA A 1 98 ? -4.973 13.307 9.698 1.00 88.81 98 ALA A N 1
ATOM 806 C CA . ALA A 1 98 ? -3.850 13.521 10.602 1.00 88.81 98 ALA A CA 1
ATOM 807 C C . ALA A 1 98 ? -4.096 14.669 11.603 1.00 88.81 98 ALA A C 1
ATOM 809 O O . ALA A 1 98 ? -3.468 14.710 12.661 1.00 88.81 98 ALA A O 1
ATOM 810 N N . GLN A 1 99 ? -5.020 15.585 11.289 1.00 90.12 99 GLN A N 1
ATOM 811 C CA . GLN A 1 99 ? -5.465 16.667 12.178 1.00 90.12 99 GLN A CA 1
ATOM 812 C C . GLN A 1 99 ? -6.836 16.385 12.811 1.00 90.12 99 GLN A C 1
ATOM 814 O O . GLN A 1 99 ? -7.164 16.955 13.848 1.00 90.12 99 GLN A O 1
ATOM 819 N N . ASN A 1 100 ? -7.630 15.503 12.201 1.00 91.75 100 ASN A N 1
ATOM 820 C CA . ASN A 1 100 ? -8.981 15.152 12.628 1.00 91.75 100 ASN A CA 1
ATOM 821 C C . ASN A 1 100 ? -9.047 13.645 12.857 1.00 91.75 100 ASN A C 1
ATOM 823 O O . ASN A 1 100 ? -9.244 12.886 11.911 1.00 91.75 100 ASN A O 1
ATOM 827 N N . LYS A 1 101 ? -8.855 13.206 14.103 1.00 91.75 101 LYS A N 1
ATOM 828 C CA . LYS A 1 101 ? -8.752 11.779 14.421 1.00 91.75 101 LYS A CA 1
ATOM 829 C C . LYS A 1 101 ? -10.028 11.021 13.991 1.00 91.75 101 LYS A C 1
ATOM 831 O O . LYS A 1 101 ? -11.112 11.395 14.435 1.00 91.75 101 LYS A O 1
ATOM 836 N N . PRO A 1 102 ? -9.923 9.979 13.145 1.00 95.75 102 PRO A N 1
AT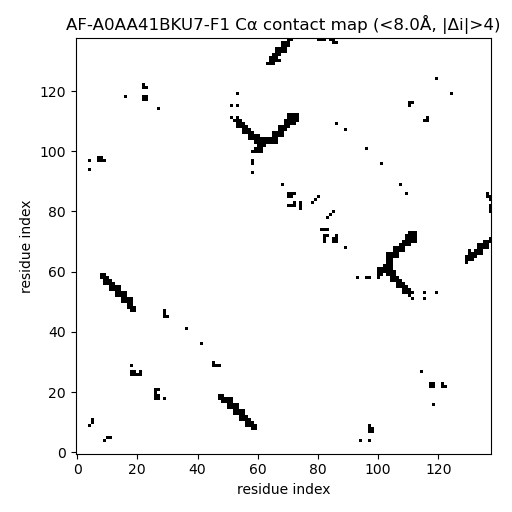OM 837 C CA . PRO A 1 102 ? -11.075 9.195 12.706 1.00 95.75 102 PRO A CA 1
ATOM 838 C C . PRO A 1 102 ? -11.520 8.174 13.767 1.00 95.75 102 PRO A C 1
ATOM 840 O O . PRO A 1 102 ? -10.737 7.759 14.620 1.00 95.75 102 PRO A O 1
ATOM 843 N N . GLU A 1 103 ? -12.769 7.708 13.678 1.00 97.38 103 GLU A N 1
ATOM 844 C CA . GLU A 1 103 ? -13.269 6.608 14.522 1.00 97.38 103 GLU A CA 1
ATOM 845 C C . GLU A 1 103 ? -12.535 5.293 14.209 1.00 97.38 103 GLU A C 1
ATOM 847 O O . GLU A 1 103 ? -12.062 4.599 15.106 1.00 97.38 103 GLU A O 1
ATOM 852 N N . LEU A 1 104 ? -12.388 4.972 12.922 1.00 97.81 104 LEU A N 1
ATOM 853 C CA . LEU A 1 104 ? -11.654 3.805 12.432 1.00 97.81 104 LEU A CA 1
ATOM 854 C C . LEU A 1 104 ? -10.228 4.194 12.059 1.00 97.81 104 LEU A C 1
ATOM 856 O O . LEU A 1 104 ? -9.998 5.278 11.525 1.00 97.81 104 LEU A O 1
ATOM 860 N N . SER A 1 105 ? -9.279 3.291 12.274 1.00 97.81 105 SER A N 1
ATOM 861 C CA . SER A 1 105 ? -7.914 3.479 11.785 1.00 97.81 105 SER A CA 1
ATOM 862 C C . SER A 1 105 ? -7.881 3.428 10.251 1.00 97.81 105 SER A C 1
ATOM 864 O O . SER A 1 105 ? -8.626 2.677 9.617 1.00 97.81 105 SER A O 1
ATOM 866 N N . LEU A 1 106 ? -7.038 4.247 9.624 1.00 97.75 106 LEU A N 1
ATOM 867 C CA . LEU A 1 106 ? -6.963 4.359 8.164 1.00 97.75 106 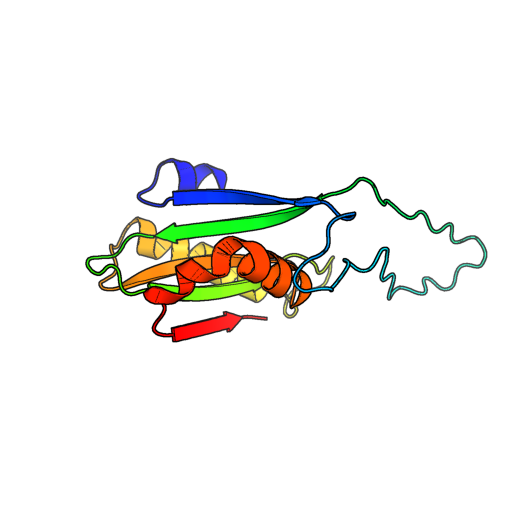LEU A CA 1
ATOM 868 C C . LEU A 1 106 ? -5.565 3.965 7.699 1.00 97.75 106 LEU A C 1
ATOM 870 O O . LEU A 1 106 ? -4.587 4.619 8.064 1.00 97.75 106 LEU A O 1
ATOM 874 N N . ARG A 1 107 ? -5.466 2.914 6.882 1.00 97.69 107 ARG A N 1
ATOM 875 C CA . ARG A 1 107 ? -4.194 2.448 6.320 1.00 97.69 107 ARG A CA 1
ATOM 876 C C . ARG A 1 107 ? -4.128 2.765 4.837 1.00 97.69 107 ARG A C 1
ATOM 878 O O . ARG A 1 107 ? -4.873 2.197 4.046 1.00 97.69 107 ARG A O 1
ATOM 885 N N . PHE A 1 108 ? -3.211 3.639 4.457 1.00 97.25 108 PHE A N 1
ATOM 886 C CA . PHE A 1 108 ? -2.948 4.021 3.078 1.00 97.25 108 PHE A CA 1
ATOM 887 C C . PHE A 1 108 ? -1.753 3.241 2.539 1.00 97.25 108 PHE A C 1
ATOM 889 O O . PHE A 1 108 ? -0.665 3.280 3.112 1.00 97.25 108 PHE A O 1
ATOM 896 N N . LEU A 1 109 ? -1.951 2.555 1.420 1.00 97.00 109 LEU A N 1
ATOM 897 C CA . LEU A 1 109 ? -0.929 1.824 0.687 1.00 97.00 109 LEU A CA 1
ATOM 898 C C . LEU A 1 109 ? -0.732 2.480 -0.678 1.00 97.00 109 LEU A C 1
ATOM 900 O O . LEU A 1 109 ? -1.597 2.418 -1.551 1.00 97.00 109 LEU A O 1
ATOM 904 N N . PHE A 1 110 ? 0.439 3.078 -0.862 1.00 96.31 110 PHE A N 1
ATOM 905 C CA . PHE A 1 110 ? 0.914 3.566 -2.147 1.00 96.31 110 PHE A CA 1
ATOM 906 C C . PHE A 1 110 ? 1.809 2.492 -2.756 1.00 96.31 110 PHE A C 1
ATOM 908 O O . PHE A 1 110 ? 2.926 2.233 -2.290 1.00 96.31 110 PHE A O 1
ATOM 915 N N . THR A 1 111 ? 1.280 1.839 -3.780 1.00 93.75 111 THR A N 1
ATOM 916 C CA . THR A 1 111 ? 1.821 0.603 -4.332 1.00 93.75 111 THR A CA 1
ATOM 917 C C . THR A 1 111 ? 2.290 0.762 -5.785 1.00 93.75 111 THR A C 1
ATOM 919 O O . THR A 1 111 ? 2.344 1.862 -6.336 1.00 93.75 111 THR A O 1
ATOM 922 N N . VAL A 1 112 ? 2.657 -0.353 -6.412 1.00 90.19 112 VAL A N 1
ATOM 923 C CA . VAL A 1 112 ? 2.812 -0.493 -7.864 1.00 90.19 112 VAL A CA 1
ATOM 924 C C . VAL A 1 112 ? 1.741 -1.458 -8.340 1.00 90.19 112 VAL A C 1
ATOM 926 O O . VAL A 1 112 ? 1.934 -2.670 -8.273 1.00 90.19 112 VAL A O 1
ATOM 929 N N . GLU A 1 113 ? 0.607 -0.890 -8.746 1.00 87.19 113 GLU A N 1
ATOM 930 C CA . GLU A 1 113 ? -0.619 -1.568 -9.179 1.00 87.19 113 GLU A CA 1
ATOM 931 C C . GLU A 1 113 ? -0.864 -2.882 -8.397 1.00 87.19 113 GLU A C 1
ATOM 933 O O . GLU A 1 113 ? -0.708 -2.945 -7.167 1.00 87.19 113 GLU A O 1
ATOM 938 N N . TYR A 1 114 ? -1.204 -3.971 -9.088 1.00 87.62 114 TYR A N 1
ATOM 939 C CA . TYR A 1 114 ? -1.404 -5.268 -8.453 1.00 87.62 114 TYR A CA 1
ATOM 940 C C . TYR A 1 114 ? -0.100 -5.885 -7.919 1.00 87.62 114 TYR A C 1
ATOM 942 O O . TYR A 1 114 ? -0.125 -6.566 -6.893 1.00 87.62 114 TYR A O 1
ATOM 950 N N . TRP A 1 115 ? 1.052 -5.631 -8.552 1.00 89.50 115 TRP A N 1
ATOM 951 C CA . TRP A 1 115 ? 2.336 -6.246 -8.187 1.00 89.50 115 TRP A CA 1
ATOM 952 C C . TRP A 1 115 ? 2.775 -5.912 -6.766 1.00 89.50 115 TRP A C 1
ATOM 954 O O . TRP A 1 115 ? 3.114 -6.802 -5.984 1.00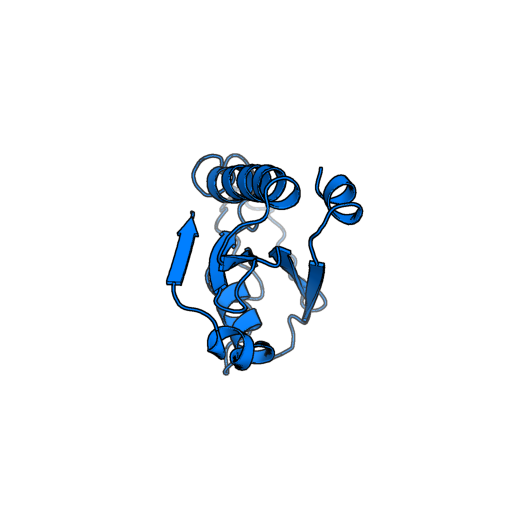 89.50 115 TRP A O 1
ATOM 964 N N . GLY A 1 116 ? 2.758 -4.631 -6.412 1.00 91.31 116 GLY A N 1
ATOM 965 C CA . GLY A 1 116 ? 3.108 -4.205 -5.065 1.00 91.31 116 GLY A CA 1
ATOM 966 C C . GLY A 1 116 ? 2.070 -4.659 -4.040 1.00 91.31 116 GLY A C 1
ATOM 967 O O . GLY A 1 116 ? 2.434 -4.989 -2.918 1.00 91.31 116 GLY A O 1
ATOM 968 N N . THR A 1 117 ? 0.799 -4.782 -4.433 1.00 92.31 117 THR A N 1
ATOM 969 C CA . THR A 1 117 ? -0.263 -5.279 -3.546 1.00 92.31 117 THR A CA 1
ATOM 970 C C . THR A 1 117 ? -0.036 -6.748 -3.185 1.00 92.31 117 THR A C 1
ATOM 972 O O . THR A 1 117 ? -0.079 -7.114 -2.009 1.00 92.31 117 THR A O 1
ATOM 975 N N . VAL A 1 118 ? 0.297 -7.584 -4.175 1.00 93.38 118 VAL A N 1
ATOM 976 C CA . VAL A 1 118 ? 0.701 -8.985 -3.962 1.00 93.38 118 VAL A CA 1
ATOM 977 C C . VAL A 1 118 ? 1.933 -9.059 -3.063 1.00 93.38 118 VAL A C 1
ATOM 979 O O . VAL A 1 118 ? 1.943 -9.807 -2.084 1.00 93.38 118 VAL A O 1
ATOM 982 N N . ALA A 1 119 ? 2.957 -8.255 -3.351 1.00 93.56 119 ALA A N 1
ATOM 983 C CA . ALA A 1 119 ? 4.181 -8.238 -2.561 1.00 93.56 119 ALA A CA 1
ATOM 984 C C . ALA A 1 119 ? 3.921 -7.865 -1.100 1.00 93.56 119 ALA A C 1
ATOM 986 O O . ALA A 1 119 ? 4.356 -8.587 -0.200 1.00 93.56 119 ALA A O 1
ATOM 987 N N . TYR A 1 120 ? 3.144 -6.808 -0.865 1.00 95.25 120 TYR A N 1
ATOM 988 C CA . TYR A 1 120 ? 2.759 -6.363 0.466 1.00 95.25 120 TYR A CA 1
ATOM 989 C C . TYR A 1 120 ? 2.062 -7.478 1.250 1.00 95.25 120 TYR A C 1
ATOM 991 O O . TYR A 1 120 ? 2.556 -7.900 2.298 1.00 95.25 120 TYR A O 1
ATOM 999 N N . PHE A 1 121 ? 0.971 -8.039 0.722 1.00 94.88 121 PHE A N 1
ATOM 1000 C CA . PHE A 1 121 ? 0.222 -9.062 1.453 1.00 94.88 121 PHE A CA 1
ATOM 1001 C C . PHE A 1 121 ? 0.970 -10.389 1.589 1.00 94.88 121 PHE A C 1
ATOM 1003 O O . PHE A 1 121 ? 0.718 -11.123 2.542 1.00 94.88 121 PHE A O 1
ATOM 1010 N N . SER A 1 122 ? 1.946 -10.674 0.725 1.00 95.06 122 SER A N 1
ATOM 1011 C CA . SER A 1 122 ? 2.795 -11.856 0.893 1.00 95.06 122 SER A CA 1
ATOM 1012 C C . SER A 1 122 ? 3.678 -11.821 2.144 1.00 95.06 122 SER A C 1
ATOM 1014 O O . SER A 1 122 ? 4.062 -12.880 2.642 1.00 95.06 122 SER A O 1
ATOM 1016 N N . LYS A 1 123 ? 3.987 -10.627 2.668 1.00 94.31 123 LYS A N 1
ATOM 1017 C CA . LYS A 1 123 ? 4.797 -10.437 3.883 1.00 94.31 123 LYS A CA 1
ATOM 1018 C C . LYS A 1 123 ? 3.965 -9.972 5.080 1.00 94.31 123 LYS A C 1
ATOM 1020 O O . LYS A 1 123 ? 4.292 -10.319 6.208 1.00 94.31 123 LYS A O 1
ATOM 1025 N N . PHE A 1 124 ? 2.885 -9.230 4.839 1.00 95.19 124 PHE A N 1
ATOM 1026 C CA . PHE A 1 124 ? 2.093 -8.558 5.874 1.00 95.19 124 PHE A CA 1
ATOM 1027 C C . PHE A 1 124 ? 0.647 -9.058 5.930 1.00 95.19 124 PHE A C 1
ATOM 1029 O O . PHE A 1 124 ? -0.272 -8.306 6.220 1.00 95.19 124 PHE A O 1
ATOM 1036 N N . LEU A 1 125 ? 0.408 -10.341 5.654 1.00 94.94 125 LEU A N 1
ATOM 1037 C CA . LEU A 1 125 ? -0.948 -10.883 5.529 1.00 94.94 125 LEU A CA 1
ATOM 1038 C C . LEU A 1 125 ? -1.840 -10.657 6.763 1.00 94.94 125 LEU A C 1
ATOM 1040 O O . LEU A 1 125 ? -3.061 -10.507 6.636 1.00 94.94 125 LEU A O 1
ATOM 1044 N N . ASP A 1 126 ? -1.206 -10.638 7.932 1.00 95.38 126 ASP A N 1
ATOM 1045 C CA . ASP A 1 126 ? -1.824 -10.498 9.245 1.00 95.38 126 ASP A CA 1
ATOM 1046 C C . ASP A 1 126 ? -2.437 -9.118 9.497 1.00 95.38 126 ASP A C 1
ATOM 1048 O O . ASP A 1 126 ? -3.378 -9.027 10.285 1.00 95.38 126 ASP A O 1
ATOM 1052 N N . VAL A 1 127 ? -1.998 -8.067 8.792 1.00 93.12 127 VAL A N 1
ATOM 1053 C CA . VAL A 1 127 ? -2.573 -6.712 8.931 1.00 93.12 127 VAL A CA 1
ATOM 1054 C C . VAL A 1 127 ? -4.056 -6.666 8.546 1.00 93.12 127 VAL A C 1
ATOM 1056 O O . VAL A 1 127 ? -4.791 -5.774 8.951 1.00 93.12 127 VAL A O 1
ATOM 1059 N N . ARG A 1 128 ? -4.541 -7.678 7.816 1.00 93.75 128 ARG A N 1
ATOM 1060 C CA . ARG A 1 128 ? -5.955 -7.807 7.446 1.00 93.75 128 ARG A CA 1
ATOM 1061 C C . ARG A 1 128 ? -6.862 -8.228 8.598 1.00 93.75 128 ARG A C 1
ATOM 1063 O O . ARG A 1 128 ? -8.071 -8.127 8.437 1.00 93.75 128 ARG A O 1
ATOM 1070 N N . LYS A 1 129 ? -6.330 -8.704 9.731 1.00 96.12 129 LYS A N 1
ATOM 1071 C CA . LYS A 1 129 ? -7.148 -9.177 10.868 1.00 96.12 129 LYS A CA 1
ATOM 1072 C C . LYS A 1 129 ? -8.142 -8.117 11.351 1.00 96.12 129 LYS A C 1
ATOM 1074 O O . LYS A 1 129 ? -9.256 -8.465 11.726 1.00 96.12 129 LYS A O 1
ATOM 1079 N N . ASN A 1 130 ? -7.753 -6.847 11.261 1.00 95.81 130 ASN A N 1
ATOM 1080 C CA . ASN A 1 130 ? -8.579 -5.712 11.654 1.00 95.81 130 ASN A CA 1
ATOM 1081 C C . ASN A 1 130 ? -9.214 -4.972 10.463 1.00 95.81 130 ASN A C 1
ATOM 1083 O O . ASN A 1 130 ? -9.988 -4.039 10.666 1.00 95.81 130 ASN A O 1
ATOM 1087 N N . CYS A 1 131 ? -8.905 -5.371 9.227 1.00 97.25 131 CYS A N 1
ATOM 1088 C CA . CYS A 1 131 ? -9.417 -4.736 8.017 1.00 97.25 131 CYS A CA 1
ATOM 1089 C C . CYS A 1 131 ? -10.897 -5.084 7.824 1.00 97.25 131 CYS A C 1
ATOM 1091 O O . CYS A 1 131 ? -11.249 -6.257 7.689 1.00 97.25 131 CYS A O 1
ATOM 1093 N N . ILE A 1 132 ? -11.76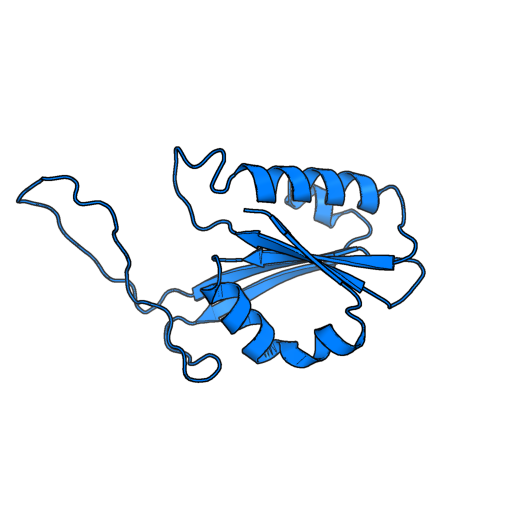0 -4.068 7.785 1.00 97.75 132 ILE A N 1
ATOM 1094 C CA . ILE A 1 132 ? -13.206 -4.252 7.580 1.00 97.75 132 ILE A CA 1
ATOM 1095 C C . ILE A 1 132 ? -13.675 -3.826 6.186 1.00 97.75 132 ILE A C 1
ATOM 1097 O O . ILE A 1 132 ? -14.753 -4.228 5.755 1.00 97.75 132 ILE A O 1
ATOM 1101 N N . ALA A 1 133 ? -12.882 -3.012 5.487 1.00 97.50 133 ALA A N 1
ATOM 1102 C CA . ALA A 1 133 ? -13.170 -2.542 4.139 1.00 97.50 133 ALA A CA 1
ATOM 1103 C C . ALA A 1 133 ? -11.883 -2.134 3.410 1.00 97.50 133 ALA A C 1
ATOM 1105 O O . ALA A 1 133 ? -10.886 -1.766 4.035 1.00 97.50 133 ALA A O 1
ATOM 1106 N N . GLY A 1 134 ? -11.939 -2.165 2.079 1.00 96.25 134 GLY A N 1
ATOM 1107 C CA . GLY A 1 134 ? -10.881 -1.686 1.196 1.00 96.25 134 GLY A CA 1
ATOM 1108 C C . GLY A 1 134 ? -11.445 -0.762 0.121 1.00 96.25 134 GLY A C 1
ATOM 1109 O O . GLY A 1 134 ? -12.477 -1.066 -0.475 1.00 96.25 134 GLY A O 1
ATOM 1110 N N . ILE A 1 135 ? -10.765 0.353 -0.126 1.00 97.06 135 ILE A N 1
ATOM 1111 C CA . ILE A 1 135 ? -11.067 1.325 -1.175 1.00 97.06 135 ILE A CA 1
ATOM 1112 C C . ILE A 1 135 ? -9.836 1.412 -2.072 1.00 97.06 135 ILE A C 1
ATOM 1114 O O . ILE A 1 135 ? -8.762 1.807 -1.621 1.00 97.06 135 ILE A O 1
ATOM 1118 N N . SER A 1 136 ? -9.995 1.037 -3.338 1.00 95.44 136 SER A N 1
ATOM 1119 C CA . SER A 1 136 ? -8.959 1.204 -4.359 1.00 95.44 136 SER A CA 1
ATOM 1120 C C . SER A 1 136 ? -9.267 2.438 -5.194 1.00 95.44 136 SER A C 1
ATOM 1122 O O . SER A 1 136 ? -10.419 2.620 -5.590 1.00 95.44 136 SER A O 1
ATOM 1124 N N . LEU A 1 137 ? -8.258 3.264 -5.461 1.00 93.25 137 LEU A N 1
ATOM 1125 C CA . LEU A 1 137 ? -8.369 4.447 -6.312 1.00 93.25 137 LEU A CA 1
ATOM 1126 C C . LEU A 1 137 ? -7.242 4.473 -7.346 1.00 93.25 137 LEU A C 1
ATOM 1128 O O . LEU A 1 137 ? -6.072 4.713 -7.014 1.00 93.25 137 LEU A O 1
ATOM 1132 N N . ASP A 1 138 ? -7.671 4.216 -8.581 1.00 86.94 138 ASP A N 1
ATOM 1133 C CA . ASP A 1 138 ? -6.917 4.357 -9.827 1.00 86.94 138 ASP A CA 1
ATOM 1134 C C . ASP A 1 138 ? -7.169 5.694 -10.529 1.00 86.94 138 ASP A C 1
ATOM 1136 O O . ASP A 1 138 ? -8.202 6.344 -10.231 1.00 86.94 138 ASP A O 1
#

Radius of gyration: 16.85 Å; Cα contacts (8 Å, |Δi|>4): 223; chains: 1; bounding box: 32×35×53 Å

Nearest PDB structures (foldseek):
  8emh-assembly1_F  TM=2.849E-01  e=8.452E-01  Acinetobacter sp. NEB 394
  8emh-assembly1_K  TM=3.120E-01  e=1.522E+00  Acinetobacter sp. NEB 394
  8emh-assembly1_C  TM=3.049E-01  e=1.735E+00  Acinetobacter sp. NEB 394
  8emh-assembly1_H  TM=3.544E-01  e=4.333E+00  Acinetobacter sp. NEB 394
  8emc-assembly1_H  TM=2.075E-01  e=1.625E+00  Acinetobacter sp. NEB 394

Secondary structure (DSSP, 8-state):
--GGGTTSS-EEEEEEEETTS-BTTBPPPS---------TTPPP---SS-EEEEEEEEE--SEEEEEEEEEE--PPSS-IIIIIHHHHHHHHHHHHHTTS--SEEEEEEEESHHHHHHHHHHHHGGGGGGEEEEEE--

InterPro domains:
  IPR032589 Domain of unknown function DUF4910 [PF16254] (8-137)

Mean predicted aligned error: 5.99 Å

Sequence (138 aa):
MISELKDQNCELNVLNFPAKENYWNWTFPVGMSHWKDGRDDTKIKFYNDKNLKLLEILIPGESEKEIFFITHLCHPKPSANDNASGPAMFIELIRYFAQNKPELSLRFLFTVEYWGTVAYFSKFLDVRKNCIAGISLD

Solvent-accessible surface area (backbone atoms only — not comparable to full-atom values): 7982 Å² total; per-residue (Å²): 115,75,75,65,46,69,83,41,64,47,50,79,45,81,45,78,43,55,44,80,48,71,36,88,87,41,62,65,80,73,72,83,78,88,71,80,84,84,58,94,80,73,80,87,81,76,68,73,86,47,59,53,71,34,42,40,37,40,36,70,29,80,35,82,44,23,39,37,36,39,27,31,73,71,60,63,88,80,32,50,63,62,25,47,45,24,49,53,52,49,53,53,50,48,60,50,42,46,78,44,75,40,63,50,14,39,38,39,37,43,24,37,61,69,65,37,48,48,45,49,46,60,76,48,55,70,70,49,80,39,48,79,49,75,47,77,35,9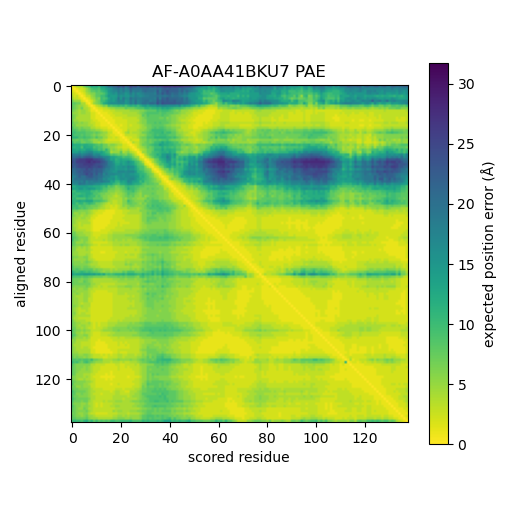0